Protein AF-A0A2U8WB33-F1 (afdb_monomer)

Radius of gyration: 32.35 Å; Cα contacts (8 Å, |Δi|>4): 45; chains: 1; bounding box: 73×23×81 Å

Structure (mmCIF, N/CA/C/O backbone):
data_AF-A0A2U8WB33-F1
#
_entry.id   AF-A0A2U8WB33-F1
#
loop_
_atom_site.group_PDB
_atom_site.id
_atom_site.type_symbol
_atom_site.label_atom_id
_atom_site.label_alt_id
_atom_site.label_comp_id
_atom_site.label_asym_id
_atom_site.label_entity_id
_atom_site.label_seq_id
_atom_site.pdbx_PDB_ins_code
_atom_site.Cartn_x
_atom_site.Cartn_y
_atom_site.Cartn_z
_atom_site.occupancy
_atom_site.B_iso_or_equiv
_atom_site.auth_seq_id
_atom_site.auth_comp_id
_atom_site.auth_asym_id
_atom_site.auth_atom_id
_atom_site.pdbx_PDB_model_num
ATOM 1 N N . MET A 1 1 ? -24.820 11.628 0.496 1.00 37.78 1 MET A N 1
ATOM 2 C CA . MET A 1 1 ? -24.222 12.253 1.695 1.00 37.78 1 MET A CA 1
ATOM 3 C C . MET A 1 1 ? -23.014 11.417 2.061 1.00 37.78 1 MET A C 1
ATOM 5 O O . MET A 1 1 ? -23.192 10.221 2.229 1.00 37.78 1 MET A O 1
ATOM 9 N N . ALA A 1 2 ? -21.805 11.981 2.074 1.00 47.03 2 ALA A N 1
ATOM 10 C CA . ALA A 1 2 ? -20.640 11.239 2.548 1.00 47.03 2 ALA A CA 1
ATOM 11 C C . ALA A 1 2 ? -20.846 10.957 4.043 1.00 47.03 2 ALA A C 1
ATOM 13 O O . ALA A 1 2 ? -21.041 11.901 4.813 1.00 47.03 2 ALA A O 1
ATOM 14 N N . GLU A 1 3 ? -20.884 9.684 4.435 1.00 55.94 3 GLU A N 1
ATOM 15 C CA . GLU A 1 3 ? -20.868 9.305 5.846 1.00 55.94 3 GLU A CA 1
ATOM 16 C C . GLU A 1 3 ? -19.666 9.984 6.506 1.00 55.94 3 GLU A C 1
ATOM 18 O O . GLU A 1 3 ? -18.540 9.909 6.006 1.00 55.94 3 GLU A O 1
ATOM 23 N N . ARG A 1 4 ? -19.906 10.715 7.601 1.00 67.75 4 ARG A N 1
ATOM 24 C CA . ARG A 1 4 ? -18.810 11.269 8.394 1.00 67.75 4 ARG A CA 1
ATOM 25 C C . ARG A 1 4 ? -18.011 10.088 8.924 1.00 67.75 4 ARG A C 1
ATOM 27 O O . ARG A 1 4 ? -18.505 9.342 9.760 1.00 67.75 4 ARG A O 1
ATOM 34 N N . HIS A 1 5 ? -16.794 9.934 8.421 1.00 79.19 5 HIS A N 1
ATOM 35 C CA . HIS A 1 5 ? -15.858 8.945 8.922 1.00 79.19 5 HIS A CA 1
ATOM 36 C C . HIS A 1 5 ? -15.591 9.218 10.408 1.00 79.19 5 HIS A C 1
ATOM 38 O O . HIS A 1 5 ? -15.077 10.278 10.771 1.00 79.19 5 HIS A O 1
ATOM 44 N N . GLU A 1 6 ? -15.993 8.281 11.263 1.00 92.00 6 GLU A N 1
ATOM 45 C CA . GLU A 1 6 ? -15.749 8.324 12.702 1.00 92.00 6 GLU A CA 1
ATOM 46 C C . GLU A 1 6 ? -14.453 7.561 13.011 1.00 92.00 6 GLU A C 1
ATOM 48 O O . GLU A 1 6 ? -14.409 6.347 12.792 1.00 92.00 6 GLU A O 1
ATOM 53 N N . PRO A 1 7 ? -13.407 8.229 13.535 1.00 93.62 7 PRO A N 1
ATOM 54 C CA . PRO A 1 7 ? -12.151 7.564 13.854 1.00 93.62 7 PRO A CA 1
ATOM 55 C C . PRO A 1 7 ? -12.353 6.383 14.807 1.00 93.62 7 PRO A C 1
ATOM 57 O O . PRO A 1 7 ? -12.995 6.498 15.851 1.00 93.62 7 PRO A O 1
ATOM 60 N N . GLY A 1 8 ? -11.770 5.248 14.449 1.00 95.12 8 GLY A N 1
ATOM 61 C CA . GLY A 1 8 ? -11.830 3.975 15.151 1.00 95.12 8 GLY A CA 1
ATOM 62 C C . GLY A 1 8 ? -12.985 3.075 14.742 1.00 95.12 8 GLY A C 1
ATOM 63 O O . GLY A 1 8 ? -12.915 1.870 14.991 1.00 95.12 8 GLY A O 1
ATOM 64 N N . ARG A 1 9 ? -14.019 3.614 14.089 1.00 95.38 9 ARG A N 1
ATOM 65 C CA . ARG A 1 9 ? -15.226 2.851 13.770 1.00 95.38 9 ARG A CA 1
ATOM 66 C C . ARG A 1 9 ? -14.942 1.719 12.792 1.00 95.38 9 ARG A C 1
ATOM 68 O O . ARG A 1 9 ? -15.359 0.596 13.049 1.00 95.38 9 ARG A O 1
ATOM 75 N N . THR A 1 10 ? -14.153 1.967 11.747 1.00 94.25 10 THR A N 1
ATOM 76 C CA . THR A 1 10 ? -13.800 0.929 10.765 1.00 94.25 10 THR A CA 1
ATOM 77 C C . THR A 1 10 ? -13.046 -0.223 11.420 1.00 94.25 10 THR A C 1
ATOM 79 O O . THR A 1 10 ? -13.367 -1.383 11.191 1.00 94.25 10 THR A O 1
ATOM 82 N N . ALA A 1 11 ? -12.054 0.078 12.266 1.00 95.25 11 ALA A N 1
ATOM 83 C CA . ALA A 1 11 ? -11.281 -0.950 12.961 1.00 95.25 11 ALA A CA 1
ATOM 84 C C . ALA A 1 11 ? -12.152 -1.756 13.939 1.00 95.25 11 ALA A C 1
ATOM 86 O O . ALA A 1 11 ? -11.992 -2.972 14.052 1.00 95.25 11 ALA A O 1
ATOM 87 N N . TYR A 1 12 ? -13.090 -1.086 14.614 1.00 95.75 12 TYR A N 1
ATOM 88 C CA . TYR A 1 12 ? -14.060 -1.723 15.498 1.00 95.75 12 TY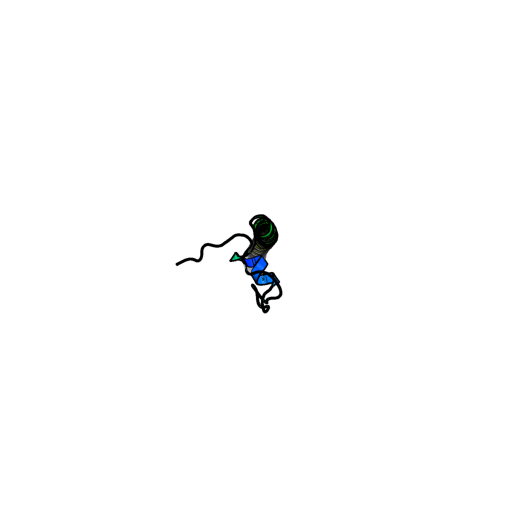R A CA 1
ATOM 89 C C . TYR A 1 12 ? -15.004 -2.662 14.741 1.00 95.75 12 TYR A C 1
ATOM 91 O O . TYR A 1 12 ? -15.130 -3.835 15.083 1.00 95.75 12 TYR A O 1
ATOM 99 N N . GLU A 1 13 ? -15.646 -2.161 13.689 1.00 94.50 13 GLU A N 1
ATOM 100 C CA . GLU A 1 13 ? -16.587 -2.934 12.881 1.00 94.50 13 GLU A CA 1
ATOM 101 C C . GLU A 1 13 ? -15.879 -4.090 12.167 1.00 94.50 13 GLU A C 1
ATOM 103 O O . GLU A 1 13 ? -16.413 -5.193 12.124 1.00 94.50 13 GLU A O 1
ATOM 108 N N . ALA A 1 14 ? -14.640 -3.893 11.702 1.00 94.50 14 ALA A N 1
ATOM 109 C CA . ALA A 1 14 ? -13.827 -4.957 11.119 1.00 94.50 14 ALA A CA 1
ATOM 110 C C . ALA A 1 14 ? -13.487 -6.062 12.133 1.00 94.50 14 ALA A C 1
ATOM 112 O O . ALA A 1 14 ? -13.574 -7.244 11.803 1.00 94.50 14 ALA A O 1
ATOM 113 N N . ARG A 1 15 ? -13.136 -5.703 13.379 1.00 95.81 15 ARG A N 1
ATOM 114 C CA . ARG A 1 15 ? -12.858 -6.666 14.465 1.00 95.81 15 ARG A CA 1
ATOM 115 C C . ARG A 1 15 ? -14.037 -7.609 14.699 1.00 95.81 15 ARG A C 1
ATOM 117 O O . ARG A 1 15 ? -13.819 -8.786 14.982 1.00 95.81 15 ARG A O 1
ATOM 124 N N . PHE A 1 16 ? -15.251 -7.075 14.623 1.00 95.75 16 PHE A N 1
ATOM 125 C CA . PHE A 1 16 ? -16.489 -7.791 14.915 1.00 95.75 16 PHE A CA 1
ATOM 126 C C . PHE A 1 16 ? -17.313 -8.095 13.660 1.00 95.75 16 PHE A C 1
ATOM 128 O O . PHE A 1 16 ? -18.503 -8.396 13.760 1.00 95.75 16 PHE A O 1
ATOM 135 N N . ALA A 1 17 ? -16.691 -8.051 12.481 1.00 95.38 17 ALA A N 1
ATOM 136 C CA . ALA A 1 17 ? -17.361 -8.354 11.229 1.00 95.38 17 ALA A CA 1
ATOM 137 C C . ALA A 1 17 ? -17.971 -9.763 11.285 1.00 95.38 17 ALA A C 1
ATOM 139 O O . ALA A 1 17 ? -17.304 -10.735 11.636 1.00 95.38 17 ALA A O 1
ATOM 140 N N . GLY A 1 18 ? -19.260 -9.860 10.957 1.00 93.31 18 GLY A N 1
ATOM 141 C CA . GLY A 1 18 ? -20.014 -11.114 11.017 1.00 93.31 18 GLY A CA 1
ATOM 142 C C . GLY A 1 18 ? -20.605 -11.454 12.389 1.00 93.31 18 GLY A C 1
ATOM 143 O O . GLY A 1 18 ? -21.302 -12.461 12.497 1.00 93.31 18 GLY A O 1
ATOM 144 N N . PHE A 1 19 ? -20.402 -10.623 13.414 1.00 94.81 19 PHE A N 1
ATOM 145 C CA . PHE A 1 19 ? -21.032 -10.802 14.718 1.00 94.81 19 PHE A CA 1
ATOM 146 C C . PHE A 1 19 ? -22.093 -9.730 14.999 1.00 94.81 19 PHE A C 1
ATOM 148 O O . PHE A 1 19 ? -21.920 -8.570 14.623 1.00 94.81 19 PHE A O 1
ATOM 155 N N . PRO A 1 20 ? -23.192 -10.084 15.690 1.00 91.56 20 PRO A N 1
ATOM 156 C CA . PRO A 1 20 ? -24.156 -9.094 16.148 1.00 91.56 20 PRO A CA 1
ATOM 157 C C . PRO A 1 20 ? -23.517 -8.166 17.192 1.00 91.56 20 PRO A C 1
ATOM 159 O O . PRO A 1 20 ? -22.776 -8.622 18.069 1.00 91.56 20 PRO A O 1
ATOM 162 N N . LEU A 1 21 ? -23.850 -6.876 17.114 1.00 92.06 21 LEU A N 1
ATOM 163 C CA . LEU A 1 21 ? -23.418 -5.819 18.035 1.00 92.06 21 LEU A CA 1
ATOM 164 C C . LEU A 1 21 ? -24.616 -5.229 18.795 1.00 92.06 21 LEU A C 1
ATOM 166 O O . LEU A 1 21 ? -25.751 -5.284 18.319 1.00 92.06 21 LEU A O 1
ATOM 170 N N . GLY A 1 22 ? -24.367 -4.639 19.964 1.00 89.19 22 GLY A N 1
ATOM 171 C CA . GLY A 1 22 ? -25.396 -4.011 20.799 1.00 89.19 22 GLY A CA 1
ATOM 172 C C . GLY A 1 22 ? -26.059 -4.993 21.761 1.00 89.19 22 GLY A C 1
ATOM 173 O O . GLY A 1 22 ? -25.465 -5.996 22.137 1.00 89.19 22 GLY A O 1
ATOM 174 N N . GLN A 1 23 ? -27.288 -4.701 22.192 1.00 75.25 23 GLN A N 1
ATOM 175 C CA . GLN A 1 23 ? -27.884 -5.194 23.448 1.00 75.25 23 GLN A CA 1
ATOM 176 C C . GLN A 1 23 ? -28.012 -6.723 23.649 1.00 75.25 23 GLN A C 1
ATOM 178 O O . GLN A 1 23 ? -28.451 -7.156 24.711 1.00 75.25 23 GLN A O 1
ATOM 183 N N . ARG A 1 24 ? -27.638 -7.562 22.682 1.00 70.56 24 ARG A N 1
ATOM 184 C CA . ARG A 1 24 ? -27.499 -9.028 22.825 1.00 70.56 24 ARG A CA 1
ATOM 185 C C . ARG A 1 24 ? -26.367 -9.604 21.962 1.00 70.56 24 ARG A C 1
ATOM 187 O O . ARG A 1 24 ? -26.349 -10.795 21.668 1.00 70.56 24 ARG A O 1
ATOM 194 N N . GLY A 1 25 ? -25.481 -8.738 21.485 1.00 86.25 25 GLY A N 1
ATOM 195 C CA . GLY A 1 25 ? -24.364 -9.076 20.621 1.00 86.25 25 GLY A CA 1
ATOM 196 C C . GLY A 1 25 ? -23.125 -9.502 21.401 1.00 86.25 25 GLY A C 1
ATOM 197 O O . GLY A 1 25 ? -23.110 -9.491 22.630 1.00 86.25 25 GLY A O 1
ATOM 198 N N . ILE A 1 26 ? -22.056 -9.846 20.681 1.00 93.62 26 ILE A N 1
ATOM 199 C CA . ILE A 1 26 ? -20.779 -10.235 21.309 1.00 93.62 26 ILE A CA 1
ATOM 200 C C . ILE A 1 26 ? -19.999 -9.022 21.838 1.00 93.62 26 ILE A C 1
ATOM 202 O O . ILE A 1 26 ? -19.042 -9.178 22.594 1.00 93.62 26 ILE A O 1
ATOM 206 N N . ALA A 1 27 ? -20.390 -7.820 21.405 1.00 93.81 27 ALA A N 1
ATOM 207 C CA . ALA A 1 27 ? -19.817 -6.544 21.804 1.00 93.81 27 ALA A CA 1
ATOM 208 C C . ALA A 1 27 ? -20.876 -5.416 2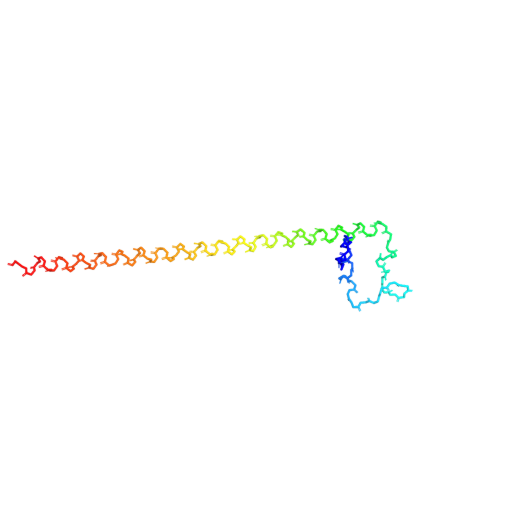1.713 1.00 93.81 27 ALA A C 1
ATOM 210 O O . ALA A 1 27 ? -21.896 -5.596 21.039 1.00 93.81 27 ALA A O 1
ATOM 211 N N . PRO A 1 28 ? -20.673 -4.264 22.385 1.00 94.69 28 PRO A N 1
ATOM 212 C CA . PRO A 1 28 ? -21.582 -3.110 22.315 1.00 94.69 28 PRO A CA 1
ATOM 213 C C . PRO A 1 28 ? -21.779 -2.573 20.888 1.00 94.69 28 PRO A C 1
ATOM 215 O O . PRO A 1 28 ? -20.961 -2.820 20.010 1.00 94.69 28 PRO A O 1
ATOM 218 N N . ALA A 1 29 ? -22.838 -1.808 20.620 1.00 94.62 29 ALA A N 1
ATOM 219 C CA . ALA A 1 29 ? -22.880 -1.069 19.360 1.00 94.62 29 ALA A CA 1
ATOM 220 C C . ALA A 1 29 ? -21.869 0.086 19.423 1.00 94.62 29 ALA A C 1
ATOM 222 O O . ALA A 1 29 ? -21.590 0.612 20.501 1.00 94.62 29 ALA A O 1
ATOM 223 N N . TRP A 1 30 ? -21.348 0.528 18.274 1.00 94.00 30 TRP A N 1
ATOM 224 C CA . TRP A 1 30 ? -20.425 1.672 18.224 1.00 94.00 30 TRP A CA 1
ATOM 225 C C . TRP A 1 30 ? -20.995 2.912 18.935 1.00 94.00 30 TRP A C 1
ATOM 227 O O . TRP A 1 30 ? -20.302 3.576 19.707 1.00 94.00 30 TRP A O 1
ATOM 237 N N . ALA A 1 31 ? -22.289 3.178 18.725 1.00 93.44 31 ALA A N 1
ATOM 238 C CA . ALA A 1 31 ? -23.006 4.287 19.347 1.00 93.44 31 ALA A CA 1
ATOM 239 C C . ALA A 1 31 ? -23.022 4.211 20.885 1.00 93.44 31 ALA A C 1
ATOM 241 O O . ALA A 1 31 ? -23.018 5.254 21.536 1.00 93.44 31 ALA A O 1
ATOM 242 N N . ASP A 1 32 ? -22.949 3.005 21.451 1.00 94.94 32 ASP A N 1
ATOM 243 C CA . ASP A 1 32 ? -22.981 2.760 22.896 1.00 94.94 32 ASP A CA 1
ATOM 244 C C . ASP A 1 32 ? -21.585 2.819 23.534 1.00 94.94 32 ASP A C 1
ATOM 246 O O . ASP A 1 32 ? -21.452 2.824 24.759 1.00 94.94 32 ASP A O 1
ATOM 250 N N . LEU A 1 33 ? -20.517 2.861 22.728 1.00 94.50 33 LEU A N 1
ATOM 251 C CA . LEU A 1 33 ? -19.162 2.992 23.251 1.00 94.50 33 LEU A CA 1
ATOM 252 C C . LEU A 1 33 ? -18.956 4.374 23.869 1.00 94.50 33 LEU A C 1
ATOM 254 O O . LEU A 1 33 ? -19.174 5.400 23.217 1.00 94.50 33 LEU A O 1
ATOM 258 N N . GLY A 1 34 ? -18.430 4.387 25.094 1.00 96.00 34 GLY A N 1
ATOM 259 C CA . GLY A 1 34 ? -17.940 5.598 25.743 1.00 96.00 34 GLY A CA 1
ATOM 260 C C . GLY A 1 34 ? -16.726 6.212 25.023 1.00 96.00 34 GLY A C 1
ATOM 261 O O . GLY A 1 34 ? -16.055 5.542 24.227 1.00 96.00 34 GLY A O 1
ATOM 262 N N . PRO A 1 35 ? -16.402 7.484 25.314 1.00 95.81 35 PRO A N 1
ATOM 263 C CA . PRO A 1 35 ? -15.355 8.231 24.613 1.00 95.81 35 PRO A CA 1
ATOM 264 C C . PRO A 1 35 ? -13.967 7.585 24.732 1.00 95.81 35 PRO A C 1
ATOM 266 O O . PRO A 1 35 ? -13.212 7.568 23.762 1.00 95.81 35 PRO A O 1
ATOM 269 N N . GLU A 1 36 ? -13.642 6.994 25.883 1.00 97.00 36 GLU A N 1
ATOM 270 C CA . GLU A 1 36 ? -12.361 6.314 26.109 1.00 97.00 36 GLU A CA 1
ATOM 271 C C . GLU A 1 36 ? -12.185 5.093 25.199 1.00 97.00 36 GLU A C 1
ATOM 273 O O . GLU A 1 36 ? -11.140 4.924 24.566 1.00 97.00 36 GLU A O 1
ATOM 278 N N . ALA A 1 37 ? -13.229 4.270 25.067 1.00 96.19 37 ALA A N 1
ATOM 279 C CA . ALA A 1 37 ? -13.217 3.113 24.180 1.00 96.19 37 ALA A CA 1
ATOM 280 C C . ALA A 1 37 ? -13.073 3.546 22.713 1.00 96.19 37 ALA A C 1
ATOM 282 O O . ALA A 1 37 ? -12.244 2.993 21.989 1.00 96.19 37 ALA A O 1
ATOM 283 N N . ARG A 1 38 ? -13.806 4.583 22.283 1.00 97.12 38 ARG A N 1
ATOM 284 C CA . ARG A 1 38 ? -13.665 5.141 20.926 1.00 97.12 38 ARG A CA 1
ATOM 285 C C . ARG A 1 38 ? -12.250 5.664 20.669 1.00 97.12 38 ARG A C 1
ATOM 287 O O . ARG A 1 38 ? -11.697 5.415 19.602 1.00 97.12 38 ARG A O 1
ATOM 294 N N . ALA A 1 39 ? -11.619 6.306 21.653 1.00 97.25 39 ALA A N 1
ATOM 295 C CA . ALA A 1 39 ? -10.239 6.782 21.539 1.00 97.25 39 ALA A CA 1
ATOM 296 C C . ALA A 1 39 ? -9.212 5.640 21.409 1.00 97.25 39 ALA A C 1
ATOM 298 O O . ALA A 1 39 ? -8.200 5.788 20.721 1.00 97.25 39 ALA A O 1
ATOM 299 N N . ILE A 1 40 ? -9.447 4.486 22.043 1.00 97.62 40 ILE A N 1
ATOM 300 C CA . ILE A 1 40 ? -8.621 3.286 21.833 1.00 97.62 40 ILE A CA 1
ATOM 301 C C . ILE A 1 40 ? -8.739 2.822 20.381 1.00 97.62 40 ILE A C 1
ATOM 303 O O . ILE A 1 40 ? -7.721 2.669 19.709 1.00 97.62 40 ILE A O 1
ATOM 307 N N . TRP A 1 41 ? -9.961 2.667 19.874 1.00 97.38 41 TRP A N 1
ATOM 308 C CA . TRP A 1 41 ? -10.181 2.222 18.498 1.00 97.38 41 TRP A CA 1
ATOM 309 C C . TRP A 1 41 ? -9.642 3.209 17.463 1.00 97.38 41 TRP A C 1
ATOM 311 O O . TRP A 1 41 ? -9.037 2.781 16.484 1.00 97.38 41 TRP A O 1
ATOM 321 N N . ALA A 1 42 ? -9.746 4.516 17.714 1.00 97.12 42 ALA A N 1
ATOM 322 C CA . ALA A 1 42 ? -9.137 5.540 16.867 1.00 97.12 42 ALA A CA 1
ATOM 323 C C . ALA A 1 42 ? -7.607 5.400 16.798 1.00 97.12 42 ALA A C 1
ATOM 325 O O . ALA A 1 42 ? -7.010 5.556 15.733 1.00 97.12 42 ALA A O 1
ATOM 326 N N . ARG A 1 43 ? -6.952 5.052 17.915 1.00 97.38 43 ARG A N 1
ATOM 327 C CA . ARG A 1 43 ? -5.507 4.771 17.928 1.00 97.38 43 ARG A CA 1
ATOM 328 C C . ARG A 1 43 ? -5.157 3.494 17.168 1.00 97.38 43 ARG A C 1
ATOM 330 O O . ARG A 1 43 ? -4.149 3.496 16.463 1.00 97.38 43 ARG A O 1
ATOM 337 N N . VAL A 1 44 ? -5.970 2.443 17.294 1.00 96.44 44 VAL A N 1
ATOM 338 C CA . VAL A 1 44 ? -5.794 1.179 16.556 1.00 96.44 44 VAL A CA 1
ATOM 339 C C . VAL A 1 44 ? -5.903 1.424 15.054 1.00 96.44 44 VAL A C 1
ATOM 341 O O . VAL A 1 44 ? -4.982 1.089 14.315 1.00 96.44 44 VAL A O 1
ATOM 344 N N . GLU A 1 45 ? -6.976 2.076 14.608 1.00 96.38 45 GLU A N 1
ATOM 345 C CA . GLU A 1 45 ? -7.160 2.426 13.199 1.00 96.38 45 GLU A CA 1
ATOM 346 C C . GLU A 1 45 ? -6.013 3.307 12.694 1.00 96.38 45 GLU A C 1
ATOM 348 O O . GLU A 1 45 ? -5.426 3.037 11.649 1.00 96.38 45 GLU A O 1
ATOM 353 N N . GLY A 1 46 ? -5.623 4.318 13.474 1.00 95.25 46 GLY A N 1
ATOM 354 C CA . GLY A 1 46 ? -4.506 5.191 13.132 1.00 95.25 46 GLY A CA 1
ATOM 355 C C . GLY A 1 46 ? -3.170 4.454 12.991 1.00 95.25 46 GLY A C 1
ATOM 356 O O . GLY A 1 46 ? -2.368 4.834 12.141 1.00 95.25 46 GLY A O 1
ATOM 357 N N . ALA A 1 47 ? -2.910 3.418 13.795 1.00 94.94 47 ALA A N 1
ATOM 358 C CA . ALA A 1 47 ? -1.711 2.590 13.665 1.00 94.94 47 ALA A CA 1
ATOM 359 C C . ALA A 1 47 ? -1.725 1.786 12.361 1.00 94.94 47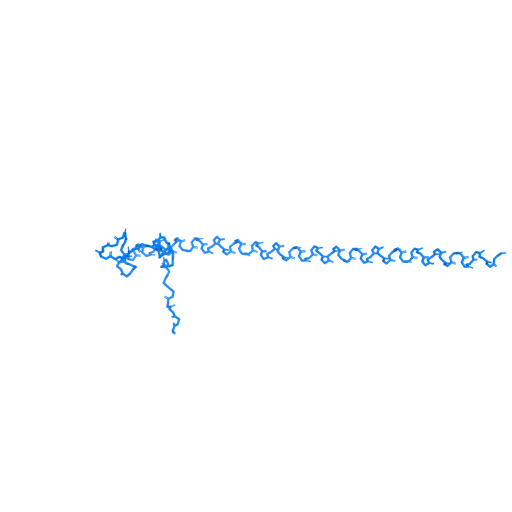 ALA A C 1
ATOM 361 O O . ALA A 1 47 ? -0.797 1.910 11.567 1.00 94.94 47 ALA A O 1
ATOM 362 N N . VAL A 1 48 ? -2.824 1.082 12.084 1.00 92.44 48 VAL A N 1
ATOM 363 C CA . VAL A 1 48 ? -2.984 0.293 10.852 1.00 92.44 48 VAL A CA 1
ATOM 364 C C . VAL A 1 48 ? -2.867 1.174 9.605 1.00 92.44 48 VAL A C 1
ATOM 366 O O . VAL A 1 48 ? -2.185 0.814 8.647 1.00 92.44 48 VAL A O 1
ATOM 369 N N . LEU A 1 49 ? -3.479 2.362 9.614 1.00 93.69 49 LEU A N 1
ATOM 370 C CA . LEU A 1 49 ? -3.392 3.301 8.493 1.00 93.69 49 LEU A CA 1
ATOM 371 C C . LEU A 1 49 ? -1.973 3.837 8.274 1.00 93.69 49 LEU A C 1
ATOM 373 O O . LEU A 1 49 ? -1.600 4.096 7.129 1.00 93.69 49 LEU A O 1
ATOM 377 N N . ARG A 1 50 ? -1.180 4.031 9.336 1.00 94.38 50 ARG A N 1
ATOM 378 C CA . ARG A 1 50 ? 0.229 4.434 9.196 1.00 94.38 50 ARG A CA 1
ATOM 379 C C . ARG A 1 50 ? 1.049 3.331 8.541 1.00 94.38 50 ARG A C 1
ATOM 381 O O . ARG A 1 50 ? 1.735 3.619 7.563 1.00 94.38 50 ARG A O 1
ATOM 388 N N . ASP A 1 51 ? 0.909 2.099 9.016 1.00 93.31 51 ASP A N 1
ATOM 389 C CA . ASP A 1 51 ? 1.635 0.950 8.470 1.00 93.31 51 ASP A CA 1
ATOM 390 C C . ASP A 1 51 ? 1.272 0.729 6.996 1.00 93.31 51 ASP A C 1
ATOM 392 O O . ASP A 1 51 ? 2.147 0.570 6.143 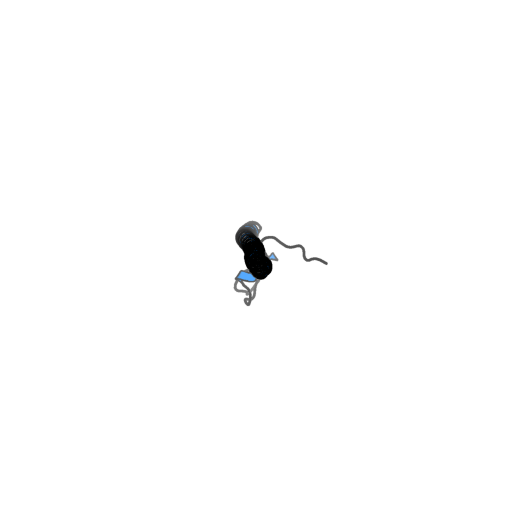1.00 93.31 51 ASP A O 1
ATOM 396 N N . PHE A 1 52 ? -0.019 0.828 6.664 1.00 93.88 52 PHE A N 1
ATOM 397 C CA . PHE A 1 52 ? -0.485 0.706 5.285 1.00 93.88 52 PHE A CA 1
ATOM 398 C C . PHE A 1 52 ? 0.068 1.814 4.380 1.00 93.88 52 PHE A C 1
ATOM 400 O O . PHE A 1 52 ? 0.518 1.538 3.270 1.00 93.88 52 PHE A O 1
ATOM 407 N N . ARG A 1 53 ? 0.080 3.072 4.843 1.00 94.69 53 ARG A N 1
ATOM 408 C CA . ARG A 1 53 ? 0.659 4.189 4.078 1.00 94.69 53 ARG A CA 1
ATOM 409 C C . ARG A 1 53 ? 2.153 4.006 3.845 1.00 94.69 53 ARG A C 1
ATOM 411 O O . ARG A 1 53 ? 2.621 4.295 2.748 1.00 94.69 53 ARG A O 1
ATOM 418 N N . GLN A 1 54 ? 2.885 3.518 4.843 1.00 94.12 54 GLN A N 1
ATOM 419 C CA . GLN A 1 54 ? 4.309 3.234 4.700 1.00 94.12 54 GLN A CA 1
ATOM 420 C C . GLN A 1 54 ? 4.550 2.122 3.672 1.00 94.12 54 GLN A C 1
ATOM 422 O O . GLN A 1 54 ? 5.366 2.295 2.769 1.00 94.12 54 GLN A O 1
ATOM 427 N N . ALA A 1 55 ? 3.798 1.022 3.751 1.00 94.50 55 ALA A N 1
ATOM 428 C CA . ALA A 1 55 ? 3.891 -0.065 2.780 1.00 94.50 55 ALA A CA 1
ATOM 429 C C . ALA A 1 55 ? 3.530 0.396 1.356 1.00 94.50 55 ALA A C 1
ATOM 431 O O . ALA A 1 55 ? 4.225 0.058 0.398 1.00 94.50 55 ALA A O 1
ATOM 432 N N . ALA A 1 56 ? 2.482 1.213 1.211 1.00 95.69 56 ALA A N 1
ATOM 433 C CA . ALA A 1 56 ? 2.081 1.777 -0.075 1.00 95.69 56 ALA A CA 1
ATOM 434 C C . ALA A 1 56 ? 3.164 2.696 -0.665 1.00 95.69 56 ALA A C 1
ATOM 436 O O . ALA A 1 56 ? 3.453 2.603 -1.856 1.00 95.69 56 ALA A O 1
ATOM 437 N N . ALA A 1 57 ? 3.796 3.537 0.160 1.00 95.38 57 ALA A N 1
ATOM 438 C CA . ALA A 1 57 ? 4.912 4.376 -0.272 1.00 95.38 57 ALA A CA 1
ATOM 439 C C . ALA A 1 57 ? 6.095 3.528 -0.766 1.00 95.38 57 ALA A C 1
ATOM 441 O O . ALA A 1 57 ? 6.576 3.737 -1.877 1.00 95.38 57 ALA A O 1
ATOM 442 N N . MET A 1 58 ? 6.489 2.502 -0.002 1.00 95.50 58 MET A N 1
ATOM 443 C CA . MET A 1 58 ? 7.565 1.583 -0.396 1.00 95.50 58 MET A CA 1
ATOM 444 C C . MET A 1 58 ? 7.266 0.860 -1.717 1.00 95.50 58 MET A C 1
ATOM 446 O O . MET A 1 58 ? 8.163 0.680 -2.538 1.00 95.50 58 MET A O 1
ATOM 450 N N . LEU A 1 59 ? 6.012 0.461 -1.945 1.00 96.50 59 LEU A N 1
ATOM 451 C CA . LEU A 1 59 ? 5.601 -0.184 -3.192 1.00 96.50 59 LEU A CA 1
ATOM 452 C C . LEU A 1 59 ? 5.693 0.771 -4.390 1.00 96.50 59 LEU A C 1
ATOM 454 O O . LEU A 1 59 ? 6.171 0.378 -5.456 1.00 96.50 59 LEU A O 1
ATOM 458 N N . ILE A 1 60 ? 5.248 2.019 -4.221 1.00 96.75 60 ILE A N 1
ATOM 459 C CA . ILE A 1 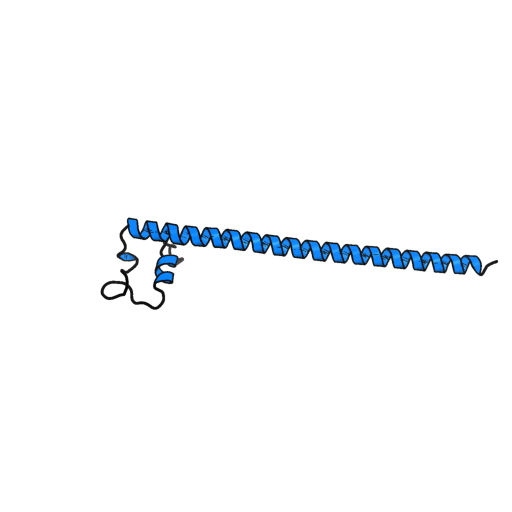60 ? 5.352 3.055 -5.257 1.00 96.75 60 ILE A CA 1
ATOM 460 C C . ILE A 1 60 ? 6.824 3.301 -5.604 1.00 96.75 60 ILE A C 1
ATOM 462 O O . ILE A 1 60 ? 7.182 3.298 -6.783 1.00 96.75 60 ILE A O 1
ATOM 466 N N . ASP A 1 61 ? 7.684 3.437 -4.596 1.00 97.38 61 ASP A N 1
ATOM 467 C CA . ASP A 1 61 ? 9.118 3.651 -4.795 1.00 97.38 61 ASP A CA 1
ATOM 468 C C . ASP A 1 61 ? 9.777 2.473 -5.520 1.00 97.38 61 ASP A C 1
ATOM 470 O O . ASP A 1 61 ? 10.517 2.676 -6.487 1.00 97.38 61 ASP A O 1
ATOM 474 N N . ALA A 1 62 ? 9.458 1.238 -5.121 1.00 95.94 62 ALA A N 1
ATOM 475 C CA . ALA A 1 62 ? 9.952 0.035 -5.784 1.00 95.94 62 ALA A CA 1
ATOM 476 C C . ALA A 1 62 ? 9.529 -0.013 -7.261 1.00 95.94 62 ALA A C 1
ATOM 478 O O . ALA A 1 62 ? 10.347 -0.299 -8.137 1.00 95.94 62 ALA A O 1
ATOM 479 N N . ARG A 1 63 ? 8.274 0.342 -7.564 1.00 95.94 63 ARG A N 1
ATOM 480 C CA . ARG A 1 63 ? 7.764 0.362 -8.941 1.00 95.94 63 ARG A CA 1
ATOM 481 C C . ARG A 1 63 ? 8.428 1.442 -9.796 1.00 95.94 63 ARG A C 1
ATOM 483 O O . ARG A 1 63 ? 8.719 1.219 -10.975 1.00 95.94 63 ARG A O 1
ATOM 490 N N . MET A 1 64 ? 8.695 2.606 -9.211 1.00 96.38 64 MET A N 1
ATOM 491 C CA . MET A 1 64 ? 9.441 3.675 -9.872 1.00 96.38 64 MET A CA 1
ATOM 492 C C . MET A 1 64 ? 10.894 3.264 -10.137 1.00 96.38 64 MET A C 1
ATOM 494 O O . MET A 1 64 ? 11.413 3.533 -11.221 1.00 96.38 64 MET A O 1
ATOM 498 N N . ALA A 1 65 ? 11.543 2.588 -9.186 1.00 95.38 65 ALA A N 1
ATOM 499 C CA . ALA A 1 65 ? 12.898 2.068 -9.353 1.00 95.38 65 ALA A CA 1
ATOM 500 C C . ALA A 1 65 ? 12.971 1.013 -10.467 1.00 95.38 65 ALA A C 1
ATOM 502 O O . ALA A 1 65 ? 13.836 1.104 -11.335 1.00 95.38 65 ALA A O 1
ATOM 503 N N . GLU A 1 66 ? 12.019 0.078 -10.503 1.00 96.06 66 GLU A N 1
ATOM 504 C CA . GLU A 1 66 ? 11.911 -0.929 -11.563 1.00 96.06 66 GLU A CA 1
ATOM 505 C C . GLU A 1 66 ? 11.754 -0.282 -12.946 1.00 96.06 66 GLU A C 1
ATOM 507 O O . GLU A 1 66 ? 12.439 -0.654 -13.897 1.00 96.06 66 GLU A O 1
ATOM 512 N N . THR A 1 67 ? 10.887 0.727 -13.058 1.00 95.19 67 THR A N 1
ATOM 513 C CA . THR A 1 67 ? 10.670 1.447 -14.321 1.00 95.19 67 THR A CA 1
ATOM 514 C C . THR A 1 67 ? 11.955 2.124 -14.799 1.00 95.19 67 THR A C 1
ATOM 516 O O . THR A 1 67 ? 12.311 2.013 -15.969 1.00 95.19 67 THR A O 1
ATOM 519 N N . ARG A 1 68 ? 12.691 2.782 -13.893 1.00 95.19 68 ARG A N 1
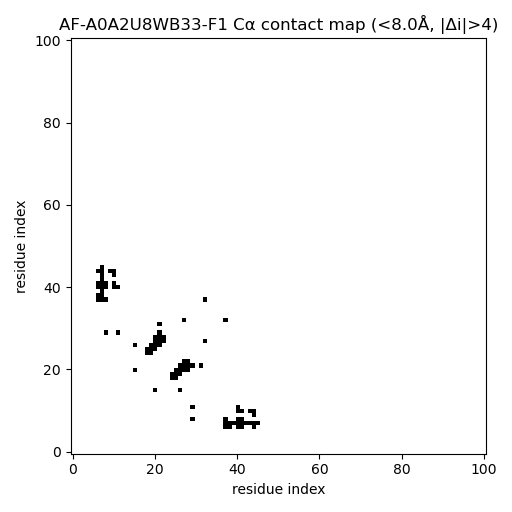ATOM 520 C CA . ARG A 1 68 ? 13.979 3.411 -14.227 1.00 95.19 68 ARG A CA 1
ATOM 521 C C . ARG A 1 68 ? 15.029 2.385 -14.650 1.00 95.19 68 ARG A C 1
ATOM 523 O O . ARG A 1 68 ? 15.748 2.646 -15.607 1.00 95.19 68 ARG A O 1
ATOM 530 N N . ALA A 1 69 ? 15.101 1.240 -13.969 1.00 94.56 69 ALA A N 1
ATOM 531 C CA . ALA A 1 69 ? 16.039 0.172 -14.305 1.00 94.56 69 ALA A CA 1
ATOM 532 C C . ALA A 1 69 ? 15.785 -0.373 -15.718 1.00 94.56 69 ALA A C 1
ATOM 534 O O . ALA A 1 69 ? 16.713 -0.429 -16.518 1.00 94.56 69 ALA A O 1
ATOM 535 N N . ARG A 1 70 ? 14.521 -0.657 -16.062 1.00 93.94 70 ARG A N 1
ATOM 536 C CA . ARG A 1 70 ? 14.144 -1.105 -17.414 1.00 93.94 70 ARG A CA 1
ATOM 537 C C . ARG A 1 70 ? 14.501 -0.078 -18.487 1.00 93.94 70 ARG A C 1
ATOM 539 O O . ARG A 1 70 ? 15.010 -0.443 -19.540 1.00 93.94 70 ARG A O 1
ATOM 546 N N . SER A 1 71 ? 14.261 1.209 -18.228 1.00 92.31 71 SER A N 1
ATOM 547 C CA . SER A 1 71 ? 14.647 2.266 -19.171 1.00 92.31 71 SER A CA 1
ATOM 548 C C . SER A 1 71 ? 16.163 2.364 -19.345 1.00 92.31 71 SER A C 1
ATOM 550 O O . SER A 1 71 ? 16.632 2.575 -20.458 1.00 92.31 71 SER A O 1
ATOM 552 N N . ALA A 1 72 ? 16.936 2.209 -18.267 1.00 92.94 72 ALA A N 1
ATOM 553 C CA . ALA A 1 72 ? 18.395 2.225 -18.336 1.00 92.94 72 ALA A CA 1
ATOM 554 C C . ALA A 1 72 ? 18.945 1.027 -19.124 1.00 92.94 72 ALA A C 1
ATOM 556 O O . ALA A 1 72 ? 19.851 1.198 -19.936 1.00 92.94 72 ALA A O 1
ATOM 557 N N . GLU A 1 73 ? 18.368 -0.159 -18.929 1.00 93.62 73 GLU A N 1
ATOM 558 C CA . GLU A 1 73 ? 18.723 -1.369 -19.674 1.00 93.62 73 GLU A CA 1
ATOM 559 C C . GLU A 1 73 ? 18.441 -1.204 -21.173 1.00 93.62 73 GLU A C 1
ATOM 561 O O . GLU A 1 73 ? 19.339 -1.407 -21.986 1.00 93.62 73 GLU A O 1
ATOM 566 N N . ALA A 1 74 ? 17.261 -0.692 -21.541 1.00 94.31 74 ALA A N 1
ATOM 567 C CA . ALA A 1 74 ? 16.917 -0.414 -22.937 1.00 94.31 74 ALA A CA 1
ATOM 568 C C . ALA A 1 74 ? 17.870 0.600 -23.602 1.00 94.31 74 ALA A C 1
ATOM 570 O O . ALA A 1 74 ? 18.245 0.444 -24.764 1.00 94.31 74 ALA A O 1
ATOM 571 N N . VAL A 1 75 ? 18.293 1.639 -22.870 1.00 94.50 75 VAL A N 1
ATOM 572 C CA . VAL A 1 75 ? 19.295 2.602 -23.362 1.00 94.50 75 VAL A CA 1
ATOM 573 C C . VAL A 1 75 ? 20.661 1.933 -23.544 1.00 94.50 75 VAL A C 1
ATOM 575 O O . VAL A 1 75 ? 21.333 2.196 -24.542 1.00 94.50 75 VAL A O 1
ATOM 578 N N . ASN A 1 76 ? 21.074 1.058 -22.623 1.00 94.94 76 ASN A N 1
ATOM 579 C CA . ASN A 1 76 ? 22.336 0.329 -22.747 1.00 94.94 76 ASN A CA 1
ATOM 580 C C . ASN A 1 76 ? 22.338 -0.598 -23.973 1.00 94.94 76 ASN A C 1
ATOM 582 O O . ASN A 1 76 ? 23.284 -0.571 -24.759 1.00 94.94 76 ASN A O 1
ATOM 586 N N . GLU A 1 77 ? 21.259 -1.355 -24.184 1.00 95.00 77 GLU A N 1
ATOM 587 C CA . GLU A 1 77 ? 21.102 -2.219 -25.360 1.00 95.00 77 GLU A CA 1
ATOM 588 C C . GLU A 1 77 ? 21.172 -1.428 -26.675 1.00 95.00 77 GLU A C 1
ATOM 590 O O . GLU A 1 77 ? 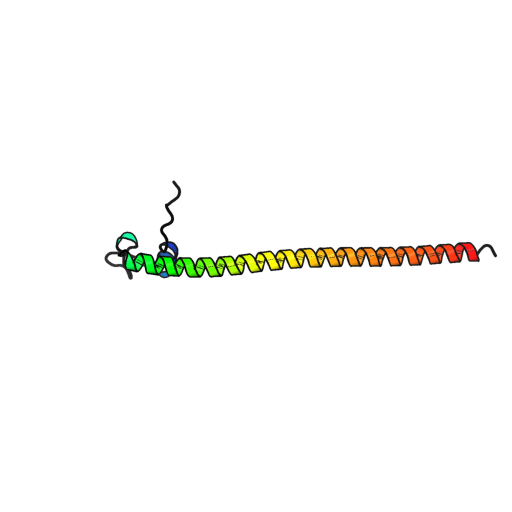21.816 -1.869 -27.633 1.00 95.00 77 GLU A O 1
ATOM 595 N N . ALA A 1 78 ? 20.560 -0.239 -26.721 1.00 94.44 78 ALA A N 1
ATOM 596 C CA . ALA A 1 78 ? 20.611 0.636 -27.890 1.00 94.44 78 ALA A CA 1
ATOM 597 C C . ALA A 1 78 ? 22.042 1.115 -28.197 1.00 94.44 78 ALA A C 1
ATOM 599 O O . ALA A 1 78 ? 22.477 1.036 -29.347 1.00 94.44 78 ALA A O 1
ATOM 600 N N . LEU A 1 79 ? 22.802 1.532 -27.178 1.00 94.31 79 LEU A N 1
ATOM 601 C CA . LEU A 1 79 ? 24.202 1.951 -27.338 1.00 94.31 79 LEU A CA 1
ATOM 602 C C . LEU A 1 79 ? 25.103 0.792 -27.790 1.00 94.31 79 LEU A C 1
ATOM 604 O O . LEU A 1 79 ? 26.013 0.974 -28.599 1.00 94.31 79 LEU A O 1
ATOM 608 N N . GLU A 1 80 ? 24.866 -0.421 -27.290 1.00 96.75 80 GLU A N 1
ATOM 609 C CA . GLU A 1 80 ? 25.594 -1.613 -27.733 1.00 96.75 80 GLU A CA 1
ATOM 610 C C . GLU A 1 80 ? 25.243 -2.020 -29.170 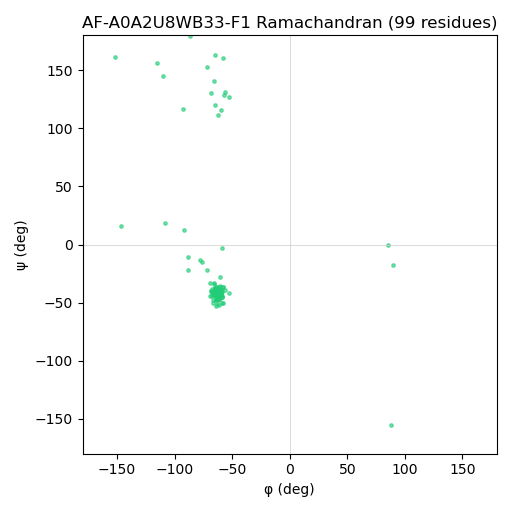1.00 96.75 80 GLU A C 1
ATOM 612 O O . GLU A 1 80 ? 26.097 -2.540 -29.895 1.00 96.75 80 GLU A O 1
ATOM 617 N N . ALA A 1 81 ? 24.000 -1.805 -29.605 1.00 95.00 81 ALA A N 1
ATOM 618 C CA . ALA A 1 81 ? 23.593 -2.015 -30.991 1.00 95.00 81 ALA A CA 1
ATOM 619 C C . ALA A 1 81 ? 24.250 -0.997 -31.938 1.00 95.00 81 ALA A C 1
ATOM 621 O O . ALA A 1 81 ? 24.789 -1.401 -32.969 1.00 95.00 81 ALA A O 1
ATOM 622 N N . GLU A 1 82 ? 24.278 0.284 -31.561 1.00 95.19 82 GLU A N 1
ATOM 623 C CA . GLU A 1 82 ? 24.941 1.356 -32.317 1.00 95.19 82 GLU A CA 1
ATOM 624 C C . GLU A 1 82 ? 26.436 1.063 -32.504 1.00 95.19 82 GLU A C 1
ATOM 626 O O . GLU A 1 82 ? 26.915 0.981 -33.633 1.00 95.19 82 GLU A O 1
ATOM 631 N N . ARG A 1 83 ? 27.157 0.732 -31.423 1.00 96.12 83 ARG A N 1
ATOM 632 C CA . ARG A 1 83 ? 28.585 0.360 -31.500 1.00 96.12 83 ARG A CA 1
ATOM 633 C C . ARG A 1 83 ? 28.847 -0.832 -32.422 1.00 96.12 83 ARG A C 1
ATOM 635 O O . ARG A 1 83 ? 29.879 -0.883 -33.093 1.00 96.12 83 ARG A O 1
ATOM 642 N N . ARG A 1 84 ? 27.942 -1.819 -32.449 1.00 95.94 84 ARG A N 1
ATOM 643 C CA . ARG A 1 84 ? 28.042 -2.968 -33.366 1.00 95.94 84 ARG A CA 1
ATOM 644 C C . ARG A 1 84 ? 27.826 -2.550 -34.818 1.00 95.94 84 ARG A C 1
ATOM 646 O O . ARG A 1 84 ? 28.541 -3.055 -35.683 1.00 95.94 84 ARG A O 1
ATOM 653 N N . ALA A 1 85 ? 26.879 -1.649 -35.076 1.00 95.00 85 ALA A N 1
ATOM 654 C CA . ALA A 1 85 ? 26.632 -1.104 -36.406 1.00 95.00 85 ALA A CA 1
ATOM 655 C C . ALA A 1 85 ? 27.839 -0.295 -36.905 1.00 95.00 85 ALA A C 1
ATOM 657 O O . ALA A 1 85 ? 28.340 -0.583 -37.990 1.00 95.00 85 ALA A O 1
ATOM 658 N N . ASP A 1 86 ? 28.385 0.602 -36.082 1.00 96.94 86 ASP A N 1
ATOM 659 C CA . ASP A 1 86 ? 29.583 1.385 -36.412 1.00 96.94 86 ASP A CA 1
ATOM 660 C C . ASP A 1 86 ? 30.783 0.486 -36.719 1.00 96.94 86 ASP A C 1
ATOM 662 O O . ASP A 1 86 ? 31.499 0.676 -37.703 1.00 96.94 86 ASP A O 1
ATOM 666 N N . ALA A 1 87 ? 30.997 -0.554 -35.907 1.00 95.69 87 ALA A N 1
ATOM 667 C CA . ALA A 1 87 ? 32.062 -1.519 -36.148 1.00 95.69 87 ALA A CA 1
ATOM 668 C C . ALA A 1 87 ? 31.870 -2.284 -37.469 1.00 95.69 87 ALA A C 1
ATOM 670 O O . ALA A 1 87 ? 32.855 -2.588 -38.144 1.00 95.69 87 ALA A O 1
ATOM 671 N N . ALA A 1 88 ? 30.630 -2.608 -37.845 1.00 95.38 88 ALA A N 1
ATOM 672 C CA . ALA A 1 88 ? 30.329 -3.258 -39.117 1.00 95.38 88 ALA A CA 1
ATOM 673 C C . ALA A 1 88 ? 30.557 -2.312 -40.306 1.00 95.38 88 ALA A C 1
ATOM 675 O O . ALA A 1 88 ? 31.199 -2.718 -41.273 1.00 95.38 88 ALA A O 1
ATOM 676 N N . ILE A 1 89 ? 30.114 -1.054 -40.208 1.00 95.94 89 ILE A N 1
ATOM 677 C CA . ILE A 1 89 ? 30.338 -0.015 -41.225 1.00 95.94 89 ILE A CA 1
ATOM 678 C C . ILE A 1 89 ? 31.837 0.181 -41.455 1.00 95.94 89 ILE A C 1
ATOM 680 O O . ILE A 1 89 ? 32.299 0.063 -42.586 1.00 95.94 89 ILE A O 1
ATOM 684 N N . ASN A 1 90 ? 32.619 0.357 -40.388 1.00 94.94 90 ASN A N 1
ATOM 685 C CA . ASN A 1 90 ? 34.070 0.530 -40.491 1.00 94.94 90 ASN A CA 1
ATOM 686 C C . ASN A 1 90 ? 34.763 -0.655 -41.185 1.00 94.94 90 ASN A C 1
ATOM 688 O O . ASN A 1 90 ? 35.707 -0.460 -41.950 1.00 94.94 90 ASN A O 1
ATOM 692 N N . ARG A 1 91 ? 34.297 -1.893 -40.955 1.00 93.75 91 ARG 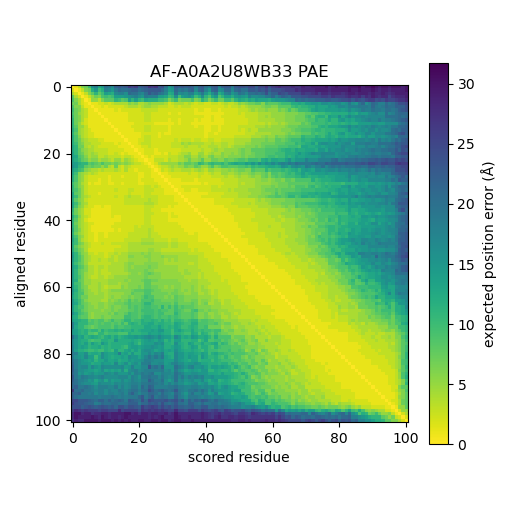A N 1
ATOM 693 C CA . ARG A 1 91 ? 34.816 -3.073 -41.671 1.00 93.75 91 ARG A CA 1
ATOM 694 C C . ARG A 1 91 ? 34.456 -3.047 -43.152 1.00 93.75 91 ARG A C 1
ATOM 696 O O . ARG A 1 91 ? 35.312 -3.365 -43.969 1.00 93.75 91 ARG A O 1
ATOM 703 N N . LEU A 1 92 ? 33.220 -2.682 -43.495 1.00 94.44 92 LEU A N 1
ATOM 704 C CA . LEU A 1 92 ? 32.785 -2.564 -44.890 1.00 94.44 92 LEU A CA 1
ATOM 705 C C . LEU A 1 92 ? 33.572 -1.475 -45.627 1.00 94.44 92 LEU A C 1
ATOM 707 O O . LEU A 1 92 ? 34.027 -1.708 -46.742 1.00 94.44 92 LEU A O 1
ATOM 711 N N . GLU A 1 93 ? 33.809 -0.326 -44.992 1.00 94.25 93 GLU A N 1
ATOM 712 C CA . GLU A 1 93 ? 34.646 0.731 -45.564 1.00 94.25 93 GLU A CA 1
ATOM 713 C C . GLU A 1 93 ? 36.098 0.290 -45.768 1.00 94.25 93 GLU A C 1
ATOM 715 O O . GLU A 1 93 ? 36.710 0.636 -46.777 1.00 94.25 93 GLU A O 1
ATOM 720 N N . ALA A 1 94 ? 36.665 -0.458 -44.817 1.00 93.00 94 ALA A N 1
ATOM 721 C CA . ALA A 1 94 ? 38.023 -0.980 -44.937 1.00 93.00 94 ALA A CA 1
ATOM 722 C C . ALA A 1 94 ? 38.151 -1.990 -46.088 1.00 93.00 94 ALA A C 1
ATOM 724 O O . ALA A 1 94 ? 39.142 -1.953 -46.811 1.00 93.00 94 ALA A O 1
ATOM 725 N N . LEU A 1 95 ? 37.148 -2.855 -46.278 1.00 93.19 95 LEU A N 1
ATOM 726 C CA . LEU A 1 95 ? 37.091 -3.784 -47.410 1.00 93.19 95 LEU A CA 1
ATOM 727 C C . LEU A 1 95 ? 36.995 -3.035 -48.742 1.00 93.19 95 LEU A C 1
ATOM 729 O O . LEU A 1 95 ? 37.803 -3.291 -49.627 1.00 93.19 95 LEU A O 1
ATOM 733 N N . ALA A 1 96 ? 36.093 -2.056 -48.845 1.00 90.31 96 ALA A N 1
ATOM 734 C CA . ALA A 1 96 ? 35.934 -1.252 -50.057 1.00 90.31 96 ALA A CA 1
ATOM 735 C C . ALA A 1 96 ? 37.226 -0.506 -50.436 1.00 90.31 96 ALA A C 1
ATOM 737 O O . ALA A 1 96 ? 37.619 -0.498 -51.593 1.00 90.31 96 ALA A O 1
ATOM 738 N N . LYS A 1 97 ? 37.935 0.071 -49.456 1.00 90.12 97 LYS A N 1
ATOM 739 C CA . LYS A 1 97 ? 39.221 0.757 -49.690 1.00 90.12 97 LYS A CA 1
ATOM 740 C C . LYS A 1 97 ? 40.379 -0.201 -49.999 1.00 90.12 97 LYS A C 1
ATOM 742 O O . LYS A 1 97 ? 41.391 0.243 -50.529 1.00 90.12 97 LYS A O 1
ATOM 747 N N . GLY A 1 98 ? 40.269 -1.472 -49.612 1.00 76.00 98 GLY A N 1
ATOM 748 C CA . GLY A 1 98 ? 41.278 -2.504 -49.859 1.00 76.00 98 GLY A CA 1
ATOM 749 C C . GLY A 1 98 ? 41.111 -3.242 -51.191 1.00 76.00 98 GLY A C 1
ATOM 750 O O . GLY A 1 98 ? 42.088 -3.796 -51.677 1.00 76.00 98 GLY A O 1
ATOM 751 N N . GLU A 1 99 ? 39.912 -3.245 -51.782 1.00 58.34 99 GLU A N 1
ATOM 752 C CA . GLU A 1 99 ? 39.644 -3.810 -53.118 1.00 58.34 99 GLU A CA 1
ATOM 753 C C . GLU A 1 99 ? 40.105 -2.902 -54.277 1.00 58.34 99 GLU A C 1
ATOM 755 O O . GLU A 1 99 ? 40.215 -3.375 -55.405 1.00 58.34 99 GLU A O 1
ATOM 760 N N . ASP A 1 100 ? 40.427 -1.632 -54.006 1.00 52.59 100 ASP A N 1
ATOM 761 C CA . ASP A 1 100 ? 40.896 -0.644 -54.995 1.00 52.59 100 ASP A CA 1
ATOM 762 C C . ASP A 1 100 ? 42.443 -0.572 -55.144 1.00 52.59 100 ASP A C 1
ATOM 764 O O . ASP A 1 100 ? 42.961 0.373 -55.748 1.00 52.59 100 ASP A O 1
ATOM 768 N N . ALA A 1 101 ? 43.199 -1.537 -54.596 1.00 47.94 101 ALA A N 1
ATOM 769 C CA . ALA A 1 101 ? 44.674 -1.608 -54.644 1.00 47.94 101 ALA A CA 1
ATOM 770 C C . ALA A 1 101 ? 45.185 -2.843 -55.403 1.00 47.94 101 ALA A C 1
ATOM 772 O O . ALA A 1 101 ? 46.176 -2.690 -56.158 1.00 47.94 101 ALA A O 1
#

Secondary structure (DSSP, 8-state):
------TTHHHHHHHTTTS-BSTTSSB--GGG--HHHHHHHHHHHHHHHHHHHHHHHHHHHHHHHHHHHHHHHHHHHHHHHHHHHHHHHHHHHHHHHHTT-

pLDDT: mean 91.02, std 11.57, range [37.78, 97.62]

Organism: NCBI:txid2202825

Foldseek 3Di:
DPPDDQQLQVVVCVVQPPWDEPDPTPYHDPVPDDPVRSVVSNVVSVVVVVVVVVVVVVVVVVVVVVVVVVVVVVVVVVVVVVVVVVVVVVVVVVVVVVVVD

Solvent-accessible surface area (backbone atoms only — not comparable to full-atom values): 5766 Å² total; per-residue (Å²): 129,86,76,79,84,56,72,15,48,65,49,49,52,60,74,44,62,97,54,58,58,25,103,86,33,89,42,70,32,79,90,72,52,52,72,70,58,41,51,52,29,25,52,51,34,52,49,54,52,50,54,50,51,51,53,51,50,52,50,52,52,51,54,53,50,52,52,50,50,54,54,51,51,55,51,51,55,51,54,55,50,49,55,51,49,52,54,49,51,54,50,53,53,51,49,60,65,59,74,78,114

Sequence (101 aa):
MAERHEPGRTAYEARFAGFPLGQRGIAPAWADLGPEARAIWARVEGAVLRDFRQAAAMLIDARMAETRARSAEAVNEALEAERRADAAINRLEALAKGEDA

Mean predicted aligned error: 8.78 Å